Protein AF-A0A451B1Q3-F1 (afdb_monomer_lite)

Organism: NCBI:txid2126344

Foldseek 3Di:
DPQDPLNVQLVVLLVQLVVVQVVLCVLPVDGPVVLSVLSSVLSSQLVVLVVLQVCLVPPDCVPDDNCSSVVSPVSSVVSNVVSVVSNVVSVCVSVVVSVVVVVVVD

Secondary structure (DSSP, 8-state):
----HHHHHHHHHHHHHHHHHHHHHHHHSS--HHHHHHHHHHHHHHHHHHHHHHHHHHS-GGGS-TTHHHHHHHHHHHHHHHHHHHHHHHHHHHHHHHHHHHHTT-

Structure (mmCIF, N/CA/C/O backbone):
data_AF-A0A451B1Q3-F1
#
_entry.id   AF-A0A451B1Q3-F1
#
loop_
_atom_site.group_PDB
_atom_site.id
_atom_site.type_symbol
_atom_site.label_atom_id
_atom_site.label_alt_id
_atom_site.label_comp_id
_atom_site.label_asym_id
_atom_site.label_entity_id
_atom_site.label_seq_id
_atom_site.pdbx_PDB_ins_code
_atom_site.Cartn_x
_atom_site.Cartn_y
_atom_site.Cartn_z
_atom_site.occupancy
_atom_site.B_iso_or_equiv
_atom_site.auth_seq_id
_atom_site.auth_comp_id
_atom_site.auth_asym_id
_atom_site.auth_atom_id
_atom_site.pdbx_PDB_model_num
ATOM 1 N N . MET A 1 1 ? 10.537 -24.040 3.295 1.00 53.12 1 MET A N 1
ATOM 2 C CA . MET A 1 1 ? 9.515 -23.525 2.358 1.00 53.12 1 MET A CA 1
ATOM 3 C C . MET A 1 1 ? 10.104 -22.320 1.652 1.00 53.12 1 MET A C 1
ATOM 5 O O . MET A 1 1 ? 10.574 -21.424 2.339 1.00 53.12 1 MET A O 1
ATOM 9 N N . SER A 1 2 ? 10.147 -22.322 0.319 1.00 64.69 2 SER A N 1
ATOM 10 C CA . SER A 1 2 ? 10.399 -21.098 -0.449 1.00 64.69 2 SER A CA 1
ATOM 11 C C . SER A 1 2 ? 9.152 -20.231 -0.295 1.00 64.69 2 SER A C 1
ATOM 13 O O . SER A 1 2 ? 8.064 -20.663 -0.670 1.00 64.69 2 SER A O 1
ATOM 15 N N . PHE A 1 3 ? 9.274 -19.083 0.370 1.00 65.31 3 PHE A N 1
ATOM 16 C CA . PHE A 1 3 ? 8.173 -18.131 0.425 1.00 65.31 3 PHE A CA 1
ATOM 17 C C . PHE A 1 3 ? 8.111 -17.421 -0.923 1.00 65.31 3 PHE A C 1
ATOM 19 O O . PHE A 1 3 ? 8.996 -16.632 -1.250 1.00 65.31 3 PHE A O 1
ATOM 26 N N . ASP A 1 4 ? 7.079 -17.737 -1.702 1.00 85.88 4 ASP A N 1
ATOM 27 C CA . ASP A 1 4 ? 6.764 -17.008 -2.924 1.00 85.88 4 ASP A CA 1
ATOM 28 C C . ASP A 1 4 ? 6.566 -15.512 -2.588 1.00 85.88 4 ASP A C 1
ATOM 30 O O . ASP A 1 4 ? 5.877 -15.205 -1.605 1.00 85.88 4 ASP A O 1
ATOM 34 N N . PRO A 1 5 ? 7.151 -14.571 -3.353 1.00 82.50 5 PRO A N 1
ATOM 35 C CA . PRO A 1 5 ? 7.053 -13.137 -3.074 1.00 82.50 5 PRO A CA 1
ATOM 36 C C . PRO A 1 5 ? 5.612 -12.643 -2.902 1.00 82.50 5 PRO A C 1
ATOM 38 O O . PRO A 1 5 ? 5.347 -11.806 -2.039 1.00 82.50 5 PRO A O 1
ATOM 41 N N . THR A 1 6 ? 4.657 -13.216 -3.639 1.00 86.69 6 THR A N 1
ATOM 42 C CA . THR A 1 6 ? 3.231 -12.888 -3.499 1.00 86.69 6 THR A CA 1
ATOM 43 C C . THR A 1 6 ? 2.710 -13.285 -2.124 1.00 86.69 6 THR A C 1
ATOM 45 O O . THR A 1 6 ? 1.965 -12.533 -1.499 1.00 86.69 6 THR A O 1
ATOM 48 N N . THR A 1 7 ?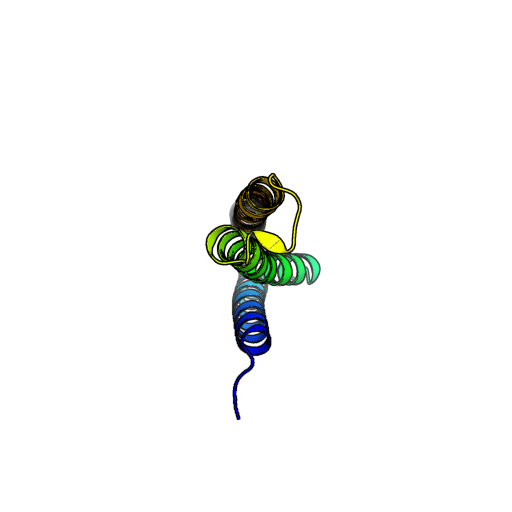 3.140 -14.440 -1.613 1.00 88.44 7 THR A N 1
ATOM 49 C CA . THR A 1 7 ? 2.766 -14.917 -0.275 1.00 88.44 7 THR A CA 1
ATOM 50 C C . THR A 1 7 ? 3.266 -13.962 0.806 1.00 88.44 7 THR A C 1
ATOM 52 O O . THR A 1 7 ? 2.510 -13.624 1.715 1.00 88.44 7 THR A O 1
ATOM 55 N N . ILE A 1 8 ? 4.503 -13.466 0.692 1.00 89.50 8 ILE A N 1
ATOM 56 C CA . ILE A 1 8 ? 5.070 -12.502 1.652 1.00 89.50 8 ILE A CA 1
ATOM 57 C C . ILE A 1 8 ? 4.237 -11.216 1.674 1.00 89.50 8 ILE A C 1
ATOM 59 O O . ILE A 1 8 ? 3.881 -10.723 2.744 1.00 89.50 8 ILE A O 1
ATOM 63 N N . VAL A 1 9 ? 3.883 -10.698 0.496 1.00 90.06 9 VAL A N 1
ATOM 64 C CA . VAL A 1 9 ? 3.088 -9.471 0.357 1.00 90.06 9 VAL A CA 1
ATOM 65 C C . VAL A 1 9 ? 1.686 -9.649 0.936 1.00 90.06 9 VAL A C 1
ATOM 67 O O . VAL A 1 9 ? 1.207 -8.773 1.654 1.00 90.06 9 VAL A O 1
ATOM 70 N N . ILE A 1 10 ? 1.033 -10.784 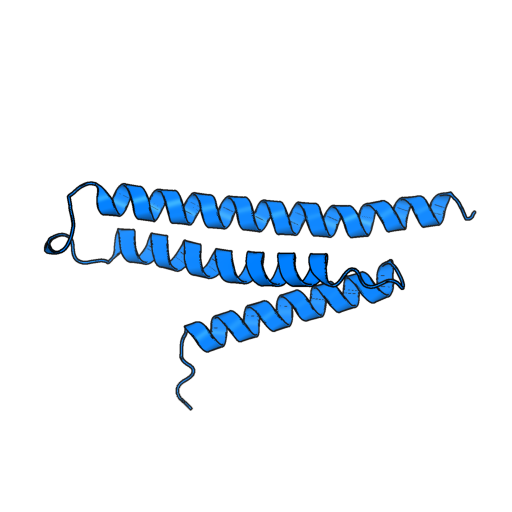0.669 1.00 90.62 10 ILE A N 1
ATOM 71 C CA . ILE A 1 10 ? -0.286 -11.096 1.234 1.00 90.62 10 ILE A CA 1
ATOM 72 C C . ILE A 1 10 ? -0.206 -11.149 2.760 1.00 90.62 10 ILE A C 1
ATOM 74 O O . ILE A 1 10 ? -1.030 -10.533 3.432 1.00 90.62 10 ILE A O 1
ATOM 78 N N . VAL A 1 11 ? 0.797 -11.832 3.319 1.00 91.88 11 VAL A N 1
ATOM 79 C CA . VAL A 1 11 ? 0.988 -11.911 4.774 1.00 91.88 11 VAL A CA 1
ATOM 80 C C . VAL A 1 11 ? 1.225 -10.523 5.372 1.00 91.88 11 VAL A C 1
ATOM 82 O O . VAL A 1 11 ? 0.592 -10.177 6.366 1.00 91.88 11 VAL A O 1
ATOM 85 N N . ALA A 1 12 ? 2.063 -9.691 4.751 1.00 90.25 12 ALA A N 1
ATOM 86 C CA . ALA A 1 12 ? 2.293 -8.319 5.201 1.00 90.25 12 ALA A CA 1
ATOM 87 C C . ALA A 1 12 ? 1.009 -7.468 5.159 1.00 90.25 12 ALA A C 1
ATOM 89 O O . ALA A 1 12 ? 0.718 -6.739 6.108 1.00 90.25 12 ALA A O 1
ATOM 90 N N . ALA A 1 13 ? 0.207 -7.599 4.098 1.00 90.38 13 ALA A N 1
ATOM 91 C CA . ALA A 1 13 ? -1.076 -6.913 3.974 1.00 90.38 13 ALA A CA 1
ATOM 92 C C . ALA A 1 13 ? -2.089 -7.384 5.030 1.00 90.38 13 ALA A C 1
ATOM 94 O O . ALA A 1 13 ? -2.785 -6.554 5.614 1.00 90.38 13 ALA A O 1
ATOM 95 N N . LEU A 1 14 ? -2.140 -8.688 5.327 1.00 92.81 14 LEU A N 1
ATOM 96 C CA . LEU A 1 14 ? -2.977 -9.247 6.393 1.00 92.81 14 LEU A CA 1
ATOM 97 C C . LEU A 1 14 ? -2.560 -8.732 7.772 1.00 92.81 14 LEU A C 1
ATOM 99 O O . LEU A 1 14 ? -3.424 -8.356 8.559 1.00 92.81 14 LEU A O 1
ATOM 103 N N . ILE A 1 15 ? -1.256 -8.663 8.057 1.00 92.38 15 ILE A N 1
ATOM 104 C CA . ILE A 1 15 ? -0.743 -8.091 9.310 1.00 92.38 15 ILE A CA 1
ATOM 105 C C . ILE A 1 15 ? -1.156 -6.620 9.422 1.00 92.38 15 ILE A C 1
ATOM 107 O O . ILE A 1 15 ? -1.697 -6.215 10.449 1.00 92.38 15 ILE A O 1
ATOM 111 N N . GLY A 1 16 ? -0.959 -5.824 8.367 1.00 88.50 16 GLY A N 1
ATOM 112 C CA . GLY A 1 16 ? -1.339 -4.411 8.366 1.00 88.50 16 GLY A CA 1
ATOM 113 C C . GLY A 1 16 ? -2.842 -4.194 8.562 1.00 88.50 16 GLY A C 1
ATOM 114 O O . GLY A 1 16 ? -3.246 -3.365 9.378 1.00 88.50 16 GLY A O 1
ATOM 115 N N . ALA A 1 17 ? -3.674 -4.980 7.879 1.00 90.00 17 ALA A N 1
ATOM 116 C CA . ALA A 1 17 ? -5.122 -4.950 8.056 1.00 90.00 17 ALA A CA 1
ATOM 117 C C . ALA A 1 17 ? -5.549 -5.412 9.456 1.00 90.00 17 ALA A C 1
ATOM 119 O O . ALA A 1 17 ? -6.447 -4.818 10.038 1.00 90.00 17 ALA A O 1
ATOM 120 N N . GLY A 1 18 ? -4.883 -6.419 10.025 1.00 89.12 18 GLY A N 1
ATOM 121 C CA . GLY A 1 18 ? -5.134 -6.892 11.386 1.00 89.12 18 GLY A CA 1
ATOM 122 C C . GLY A 1 18 ? -4.785 -5.852 12.453 1.00 89.12 18 GLY A C 1
ATOM 123 O O . GLY A 1 18 ? -5.567 -5.638 13.377 1.00 89.12 18 GLY A O 1
ATOM 124 N N . ILE A 1 19 ? -3.657 -5.149 12.303 1.00 89.62 19 ILE A N 1
ATOM 125 C CA . ILE A 1 19 ? -3.297 -4.020 13.177 1.00 89.62 19 ILE A CA 1
ATOM 126 C C . ILE A 1 19 ? -4.370 -2.935 13.085 1.00 89.62 19 ILE A C 1
ATOM 128 O O . ILE A 1 19 ? -4.843 -2.443 14.107 1.00 89.62 19 ILE A O 1
ATOM 132 N N . PHE A 1 20 ? -4.779 -2.583 11.866 1.00 87.81 20 PHE A N 1
ATOM 133 C CA . PHE A 1 20 ? -5.808 -1.575 11.651 1.00 87.81 20 PHE A CA 1
ATOM 134 C C . PHE A 1 20 ? -7.152 -1.980 12.262 1.00 87.81 20 PHE A C 1
ATOM 136 O O . PHE A 1 20 ? -7.760 -1.182 12.965 1.00 87.81 20 PHE A O 1
ATOM 143 N N . PHE A 1 21 ? -7.573 -3.226 12.060 1.00 88.25 21 PHE A N 1
ATOM 144 C CA . PHE A 1 21 ? -8.778 -3.796 12.653 1.00 88.25 21 PHE A CA 1
ATOM 145 C C . PHE A 1 21 ? -8.750 -3.705 14.180 1.00 88.25 21 PHE A C 1
ATOM 147 O O . PHE A 1 21 ? -9.730 -3.312 14.805 1.00 88.25 21 PHE A O 1
ATOM 154 N N . PHE A 1 22 ? -7.612 -4.032 14.796 1.00 86.50 22 PHE A N 1
ATOM 155 C CA . PHE A 1 22 ? -7.447 -3.948 16.244 1.00 86.50 22 PHE A CA 1
ATOM 156 C C . PHE A 1 22 ? -7.533 -2.501 16.749 1.00 86.50 22 PHE A C 1
ATOM 158 O O . PHE A 1 22 ? -8.194 -2.231 17.751 1.00 86.50 22 PHE A O 1
ATOM 165 N N . VAL A 1 23 ? -6.919 -1.557 16.031 1.00 86.31 23 VAL A N 1
ATOM 166 C CA . VAL A 1 23 ? -7.024 -0.121 16.328 1.00 86.31 23 VAL A CA 1
ATOM 167 C C . VAL A 1 23 ? -8.465 0.370 16.170 1.00 86.31 23 VAL A C 1
ATOM 169 O O . VAL A 1 23 ? -8.961 1.085 17.038 1.00 86.31 23 VAL A O 1
ATOM 172 N N . GLU A 1 24 ? -9.152 -0.033 15.102 1.00 83.94 24 GLU A N 1
ATOM 173 C CA . GLU A 1 24 ? -10.558 0.292 14.853 1.00 83.94 24 GLU A CA 1
ATOM 174 C C . GLU A 1 24 ? -11.450 -0.232 15.981 1.00 83.94 24 GLU A C 1
ATOM 176 O O . GLU A 1 24 ? -12.239 0.530 16.537 1.00 83.94 24 GLU A O 1
ATOM 181 N N . PHE A 1 25 ? -11.252 -1.485 16.395 1.00 84.62 25 PHE A N 1
ATOM 182 C CA . PHE A 1 25 ? -11.983 -2.102 17.496 1.00 84.62 25 PHE A CA 1
ATOM 183 C C . PHE A 1 25 ? -11.767 -1.376 18.829 1.00 84.62 25 PHE A C 1
ATOM 185 O O . PHE A 1 25 ? -12.733 -1.101 19.539 1.00 84.62 25 PHE A O 1
ATOM 192 N N . ILE A 1 26 ? -10.522 -1.025 19.168 1.00 85.19 26 ILE A N 1
ATOM 193 C CA . ILE A 1 26 ? -10.221 -0.305 20.415 1.00 85.19 26 ILE A CA 1
ATOM 194 C C . ILE A 1 26 ? -10.839 1.093 20.410 1.00 85.19 26 ILE A C 1
ATOM 196 O O . ILE A 1 26 ? -11.402 1.513 21.421 1.00 85.19 26 ILE A O 1
ATOM 200 N N . LEU A 1 27 ? -10.716 1.823 19.298 1.00 82.06 27 LEU A N 1
ATOM 201 C CA . LEU A 1 27 ? -11.166 3.210 19.228 1.00 82.06 27 LEU A CA 1
ATOM 202 C C . LEU A 1 27 ? -12.686 3.313 19.118 1.00 82.06 27 LEU A C 1
ATOM 204 O O . LEU A 1 27 ? -13.283 4.125 19.808 1.00 82.06 27 LEU A O 1
ATOM 208 N N . ARG A 1 28 ? -13.331 2.505 18.276 1.00 76.25 28 ARG A N 1
ATOM 209 C CA . ARG A 1 28 ? -14.769 2.643 18.005 1.00 76.25 28 ARG A CA 1
ATOM 210 C C . ARG A 1 28 ? -15.653 1.715 18.822 1.00 76.25 28 ARG A C 1
ATOM 212 O O . ARG A 1 28 ? -16.852 1.950 18.880 1.00 76.25 28 ARG A O 1
ATOM 219 N N . LYS A 1 29 ? -15.101 0.641 19.404 1.00 75.38 29 LYS A N 1
ATOM 220 C CA . LYS A 1 29 ? -15.876 -0.484 19.969 1.00 75.38 29 LYS A CA 1
ATOM 221 C C . LYS A 1 29 ? -16.900 -1.084 18.986 1.00 75.38 29 LYS A C 1
ATOM 223 O O . LYS A 1 29 ? -17.769 -1.847 19.396 1.00 75.38 29 LYS A O 1
ATOM 228 N N . ASP A 1 30 ? -16.764 -0.762 17.702 1.00 72.81 30 ASP A N 1
ATOM 229 C CA . ASP A 1 30 ? -17.572 -1.218 16.578 1.00 72.81 30 ASP A CA 1
ATOM 230 C C . ASP A 1 30 ? -16.634 -1.491 15.398 1.00 72.81 30 ASP A C 1
ATOM 232 O O . ASP A 1 30 ? -15.588 -0.851 15.252 1.00 72.81 30 ASP A O 1
ATOM 236 N N . ILE A 1 31 ? -16.989 -2.480 14.585 1.00 73.38 31 ILE A N 1
ATOM 237 C CA . ILE A 1 31 ? -16.116 -3.058 13.569 1.00 73.38 31 ILE A CA 1
ATOM 238 C C . ILE A 1 31 ? -16.751 -2.865 12.197 1.00 73.38 31 ILE A C 1
ATOM 240 O O . ILE A 1 31 ? -17.610 -3.635 11.764 1.00 73.38 31 ILE A O 1
ATOM 244 N N . GLU A 1 32 ? -16.257 -1.880 11.449 1.00 82.31 32 GLU A N 1
ATOM 245 C CA . GLU A 1 32 ? -16.578 -1.744 10.032 1.00 82.31 32 GLU A CA 1
ATOM 246 C C . GLU A 1 32 ? -15.592 -2.595 9.211 1.00 82.31 32 GLU A C 1
ATOM 248 O O . GLU A 1 32 ? -14.579 -2.107 8.713 1.00 82.31 32 GLU A O 1
ATOM 253 N N . VAL A 1 33 ? -15.907 -3.883 9.017 1.00 83.88 33 VAL A N 1
ATOM 254 C CA . VAL A 1 33 ? -15.070 -4.850 8.262 1.00 83.88 33 VAL A CA 1
ATOM 255 C C . VAL A 1 33 ? -14.625 -4.311 6.892 1.00 83.88 33 VAL A C 1
ATOM 257 O O . VAL A 1 33 ? -13.520 -4.597 6.432 1.00 83.88 33 VAL A O 1
ATOM 260 N N . ILE A 1 34 ? -15.457 -3.478 6.257 1.00 87.38 34 ILE A N 1
ATOM 261 C CA . ILE A 1 34 ? -15.153 -2.809 4.985 1.00 87.38 34 ILE A CA 1
ATOM 262 C C . ILE A 1 34 ? -13.900 -1.924 5.089 1.00 87.38 34 ILE A C 1
ATOM 264 O O . ILE A 1 34 ? -13.082 -1.947 4.173 1.00 87.38 34 ILE A O 1
ATOM 268 N N . ASN A 1 35 ? -13.701 -1.180 6.181 1.00 86.75 35 ASN A N 1
ATOM 269 C CA . ASN A 1 35 ? -12.527 -0.316 6.344 1.00 86.75 35 ASN A CA 1
ATOM 270 C C . ASN A 1 35 ? -11.249 -1.154 6.431 1.00 86.7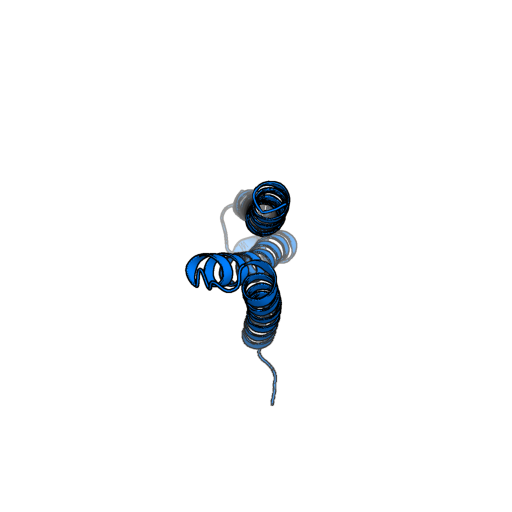5 35 ASN A C 1
ATOM 272 O O . ASN A 1 35 ? -10.271 -0.874 5.741 1.00 86.75 35 ASN A O 1
ATOM 276 N N . SER A 1 36 ? -11.291 -2.237 7.205 1.00 86.69 36 SER A N 1
ATOM 277 C CA . SER A 1 36 ? -10.185 -3.189 7.316 1.00 86.69 36 SER A CA 1
ATOM 278 C C . SER A 1 36 ? -9.868 -3.877 5.976 1.00 86.69 36 SER A C 1
ATOM 280 O O . SER A 1 36 ? -8.700 -4.004 5.606 1.00 86.69 36 SER A O 1
ATOM 282 N N . ALA A 1 37 ? -10.890 -4.238 5.190 1.00 89.31 37 ALA A N 1
ATOM 283 C CA . ALA A 1 37 ? -10.714 -4.774 3.838 1.00 89.31 37 ALA A CA 1
ATOM 284 C C . ALA A 1 37 ? -10.116 -3.741 2.865 1.00 89.31 37 ALA A C 1
ATOM 286 O O . ALA A 1 37 ? -9.245 -4.077 2.063 1.00 89.31 37 ALA A O 1
ATOM 287 N N . ILE A 1 38 ? -10.529 -2.472 2.950 1.00 91.06 38 ILE A N 1
ATOM 288 C CA . ILE A 1 38 ? -9.955 -1.380 2.150 1.00 91.06 38 ILE A CA 1
ATOM 289 C C . ILE A 1 38 ? -8.473 -1.191 2.486 1.00 91.06 38 ILE A C 1
ATOM 291 O O . ILE A 1 38 ? -7.665 -1.025 1.574 1.00 91.06 38 ILE A O 1
ATOM 295 N N . ILE A 1 39 ? -8.096 -1.251 3.766 1.00 92.19 39 ILE A N 1
ATOM 296 C CA . ILE A 1 39 ? -6.694 -1.153 4.189 1.00 92.19 39 ILE A CA 1
ATOM 297 C C . ILE A 1 39 ? -5.876 -2.335 3.673 1.00 92.19 39 ILE A C 1
ATOM 299 O O . ILE A 1 39 ? -4.800 -2.119 3.116 1.00 92.19 39 ILE A O 1
ATOM 303 N N . PHE A 1 40 ? -6.397 -3.560 3.784 1.00 93.12 40 PHE A N 1
ATOM 304 C CA . PHE A 1 40 ? -5.770 -4.744 3.195 1.00 93.12 40 PHE A CA 1
ATOM 305 C C . PHE A 1 40 ? -5.488 -4.541 1.699 1.00 93.12 40 PHE A C 1
ATOM 307 O O . PHE A 1 40 ? -4.347 -4.673 1.251 1.00 93.12 40 PHE A O 1
ATOM 314 N N . LEU A 1 41 ? -6.521 -4.168 0.936 1.00 94.06 41 LEU A N 1
ATOM 315 C CA . LEU A 1 41 ? -6.418 -3.959 -0.507 1.00 94.06 41 LEU A CA 1
ATOM 316 C C . LEU A 1 41 ? -5.448 -2.830 -0.852 1.00 94.06 41 LEU A C 1
ATOM 318 O O . LEU A 1 41 ? -4.682 -2.964 -1.801 1.00 94.06 41 LEU A O 1
ATOM 322 N N . ALA A 1 42 ? -5.443 -1.742 -0.082 1.00 94.44 42 ALA A N 1
ATOM 323 C CA . ALA A 1 42 ? -4.536 -0.625 -0.303 1.00 94.44 42 ALA A CA 1
ATOM 324 C C . ALA A 1 42 ? -3.070 -1.019 -0.061 1.00 94.44 42 ALA A C 1
ATOM 326 O O . ALA A 1 42 ? -2.208 -0.684 -0.869 1.00 94.44 42 ALA A O 1
ATOM 327 N N . ILE A 1 43 ? -2.770 -1.770 1.004 1.00 93.69 43 ILE A N 1
ATOM 328 C CA . ILE A 1 43 ? -1.405 -2.252 1.269 1.00 93.69 43 ILE A CA 1
ATOM 329 C C . ILE A 1 43 ? -0.952 -3.212 0.164 1.00 93.69 43 ILE A C 1
ATOM 331 O O . ILE A 1 43 ? 0.157 -3.082 -0.356 1.00 93.69 43 ILE A O 1
ATOM 335 N N . TYR A 1 44 ? -1.821 -4.136 -0.247 1.00 93.62 44 TYR A N 1
ATOM 336 C CA . TYR A 1 44 ? -1.534 -5.049 -1.352 1.00 93.62 44 TYR A CA 1
ATOM 337 C C . TYR A 1 44 ? -1.290 -4.297 -2.672 1.00 93.62 44 TYR A C 1
ATOM 339 O O . TYR A 1 44 ? -0.319 -4.568 -3.382 1.00 93.62 44 TYR A O 1
ATOM 347 N N . ALA A 1 45 ? -2.123 -3.299 -2.975 1.00 94.94 45 ALA A N 1
ATOM 348 C CA . ALA A 1 45 ? -2.013 -2.484 -4.179 1.00 94.94 45 ALA A CA 1
ATOM 349 C C . ALA A 1 45 ? -0.703 -1.682 -4.242 1.00 94.94 45 ALA A C 1
ATOM 351 O O . ALA A 1 45 ? -0.159 -1.523 -5.332 1.00 94.94 45 ALA A O 1
ATOM 352 N N . ILE A 1 46 ? -0.139 -1.242 -3.109 1.00 95.69 46 ILE A N 1
ATOM 353 C CA . ILE A 1 46 ? 1.190 -0.598 -3.081 1.00 95.69 46 ILE A CA 1
ATOM 354 C C . ILE A 1 46 ? 2.261 -1.538 -3.642 1.00 95.69 46 ILE A C 1
ATOM 356 O O . ILE A 1 46 ? 3.067 -1.126 -4.476 1.00 95.69 46 ILE A O 1
ATOM 360 N N . SER A 1 47 ? 2.253 -2.808 -3.232 1.00 93.56 47 SER A N 1
ATOM 361 C CA . SER A 1 47 ? 3.209 -3.794 -3.743 1.00 93.56 47 SER A CA 1
ATOM 362 C C . SER A 1 47 ? 3.007 -4.077 -5.233 1.00 93.56 47 SER A C 1
ATOM 364 O O . SER A 1 47 ? 3.985 -4.148 -5.974 1.00 93.56 47 SER A O 1
ATOM 366 N N . GLN A 1 48 ? 1.759 -4.161 -5.699 1.00 93.38 48 GLN A N 1
ATOM 367 C CA . GLN A 1 48 ? 1.474 -4.309 -7.130 1.00 93.38 48 GLN A CA 1
ATOM 368 C C . GLN A 1 48 ? 1.929 -3.085 -7.933 1.00 93.38 48 GLN A C 1
ATOM 370 O O . GLN A 1 48 ? 2.500 -3.223 -9.011 1.00 93.38 48 GLN A O 1
ATOM 375 N N . GLY A 1 49 ? 1.754 -1.880 -7.389 1.00 94.31 49 GLY A N 1
ATOM 376 C CA . GLY A 1 49 ? 2.280 -0.658 -7.988 1.00 94.31 49 GLY A CA 1
ATOM 377 C C . GLY A 1 49 ? 3.806 -0.661 -8.093 1.00 94.31 49 GLY A C 1
ATOM 378 O O . GLY A 1 49 ? 4.344 -0.252 -9.120 1.00 94.31 49 GLY A O 1
ATOM 379 N N . TYR A 1 50 ? 4.504 -1.184 -7.081 1.00 93.81 50 TYR A N 1
ATOM 380 C CA . TYR A 1 50 ? 5.956 -1.369 -7.131 1.00 93.81 50 TYR A CA 1
ATOM 381 C C . TYR A 1 50 ? 6.366 -2.349 -8.239 1.00 93.81 50 TYR A C 1
ATOM 383 O O . TYR A 1 50 ? 7.246 -2.023 -9.031 1.00 93.81 50 TYR A O 1
ATOM 391 N N . LEU A 1 51 ? 5.682 -3.492 -8.365 1.00 93.00 51 LEU A N 1
ATOM 392 C CA . LEU A 1 51 ? 5.947 -4.465 -9.433 1.00 93.00 51 LEU A CA 1
ATOM 393 C C . LEU A 1 51 ? 5.743 -3.869 -10.831 1.00 93.00 51 LEU A C 1
ATOM 395 O O . LEU A 1 51 ? 6.518 -4.160 -11.740 1.00 93.00 51 LEU A O 1
ATOM 399 N N . LEU A 1 52 ? 4.739 -3.004 -11.014 1.00 93.25 52 LEU A N 1
ATOM 400 C CA . LEU A 1 52 ? 4.528 -2.295 -12.281 1.00 93.25 52 LEU A CA 1
ATOM 401 C C . LEU A 1 52 ? 5.703 -1.362 -12.613 1.00 93.25 52 LEU A C 1
ATOM 403 O O . LEU A 1 52 ? 6.145 -1.319 -13.762 1.00 93.25 52 LEU A O 1
ATOM 407 N N . ILE A 1 53 ? 6.231 -0.647 -11.614 1.00 93.44 53 ILE A N 1
ATOM 408 C CA . ILE A 1 53 ? 7.406 0.221 -11.775 1.00 93.44 53 ILE A CA 1
ATOM 409 C C . ILE A 1 53 ? 8.647 -0.615 -12.088 1.00 93.44 53 ILE A C 1
ATOM 411 O O . ILE A 1 53 ? 9.373 -0.298 -13.025 1.00 93.44 53 ILE A O 1
ATOM 415 N N . GLU A 1 54 ? 8.882 -1.693 -11.344 1.00 91.69 54 GLU A N 1
ATOM 416 C CA . GLU A 1 54 ? 10.011 -2.591 -11.576 1.00 91.69 54 GLU A CA 1
ATOM 417 C C . GLU A 1 54 ? 9.959 -3.173 -12.990 1.00 91.69 54 GLU A C 1
ATOM 419 O O . GLU A 1 54 ? 10.923 -3.047 -13.740 1.00 91.69 54 GLU A O 1
ATOM 424 N N . THR A 1 55 ? 8.800 -3.687 -13.405 1.00 90.06 55 THR A N 1
ATOM 425 C CA . THR A 1 55 ? 8.584 -4.225 -14.755 1.00 90.06 55 THR A CA 1
ATOM 426 C C . THR A 1 55 ? 8.841 -3.168 -15.832 1.00 90.06 55 THR A C 1
ATOM 428 O O . THR A 1 55 ? 9.416 -3.475 -16.876 1.00 90.06 55 THR A O 1
ATOM 431 N N . ALA A 1 56 ? 8.469 -1.908 -15.589 1.00 90.25 56 ALA A N 1
ATOM 432 C CA . ALA A 1 56 ? 8.762 -0.808 -16.503 1.00 90.25 56 ALA A CA 1
ATOM 433 C C . ALA A 1 56 ? 10.265 -0.495 -16.624 1.00 90.25 56 ALA A C 1
ATOM 435 O O . ALA A 1 56 ? 10.707 -0.051 -17.685 1.00 90.25 56 ALA A O 1
ATOM 436 N N . LEU A 1 57 ? 11.043 -0.703 -15.557 1.00 88.56 57 LEU A N 1
ATOM 437 C CA . LEU A 1 57 ? 12.476 -0.399 -15.500 1.00 88.56 57 LEU A CA 1
ATOM 438 C C . LEU A 1 57 ? 13.351 -1.551 -16.011 1.00 88.56 57 LEU A C 1
ATOM 440 O O . LEU A 1 57 ? 14.333 -1.299 -16.708 1.00 88.56 57 LEU A O 1
ATOM 444 N N . SER A 1 58 ? 13.013 -2.794 -15.666 1.00 88.12 58 SER A N 1
ATOM 445 C CA . SER A 1 58 ? 13.848 -3.978 -15.909 1.00 88.12 58 SER A CA 1
ATOM 446 C C . SER A 1 58 ? 13.300 -4.932 -16.973 1.00 88.12 58 SER A C 1
ATOM 448 O O . SER A 1 58 ? 14.022 -5.828 -17.406 1.00 88.12 58 SER A O 1
ATOM 450 N N . GLY A 1 59 ? 12.052 -4.759 -17.419 1.00 80.56 59 GLY A N 1
ATOM 451 C CA . GLY A 1 59 ? 11.436 -5.667 -18.383 1.00 80.56 59 GLY A CA 1
ATOM 452 C C . GLY A 1 59 ? 12.005 -5.524 -19.797 1.00 80.56 59 GLY A C 1
ATOM 453 O O . GLY A 1 59 ? 12.373 -4.430 -20.235 1.00 80.56 59 GLY A O 1
ATOM 454 N N . ASP A 1 60 ? 12.054 -6.6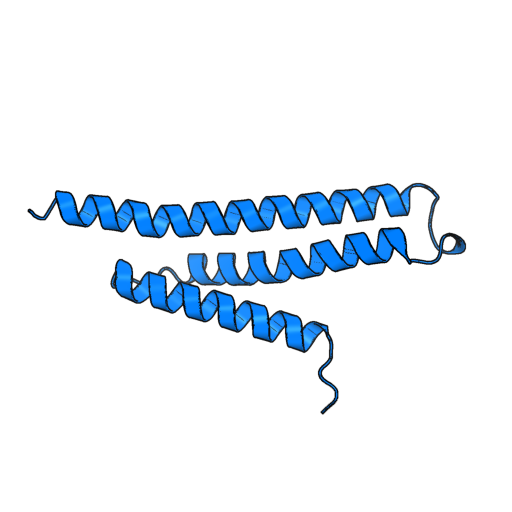39 -20.521 1.00 81.88 60 ASP A N 1
ATOM 455 C CA . ASP A 1 60 ? 12.623 -6.752 -21.867 1.00 81.88 60 ASP A CA 1
ATOM 456 C C . ASP A 1 60 ? 11.931 -5.795 -22.870 1.00 81.88 60 ASP A C 1
ATOM 458 O O . ASP A 1 60 ? 10.711 -5.884 -23.059 1.00 81.88 60 ASP A O 1
ATOM 462 N N . PRO A 1 61 ? 12.666 -4.849 -23.493 1.00 73.81 61 PRO A N 1
ATOM 463 C CA . PRO A 1 61 ? 12.085 -3.883 -24.423 1.00 73.81 61 PRO A CA 1
ATOM 464 C C . PRO A 1 61 ? 11.543 -4.518 -25.706 1.00 73.81 61 PRO A C 1
ATOM 466 O O . PRO A 1 61 ? 10.678 -3.904 -26.333 1.00 73.81 61 PRO A O 1
ATOM 469 N N . ASP A 1 62 ? 12.015 -5.708 -26.081 1.00 78.50 62 ASP A N 1
ATOM 470 C CA . ASP A 1 62 ? 11.743 -6.304 -27.392 1.00 78.50 62 ASP A CA 1
ATOM 471 C C . ASP A 1 62 ? 10.395 -7.042 -27.448 1.00 78.50 62 ASP A C 1
ATOM 473 O O . ASP A 1 62 ? 9.878 -7.322 -28.529 1.00 78.50 62 ASP A O 1
ATOM 477 N N . ASN A 1 63 ? 9.767 -7.284 -26.293 1.00 77.38 63 ASN A N 1
ATOM 478 C CA . ASN A 1 63 ? 8.511 -8.032 -26.199 1.00 77.38 63 ASN A CA 1
ATOM 479 C C . ASN A 1 63 ? 7.241 -7.160 -26.237 1.00 77.38 63 ASN A C 1
ATOM 481 O O . ASN A 1 63 ? 6.136 -7.705 -26.248 1.00 77.38 63 ASN A O 1
ATOM 485 N N . LEU A 1 64 ? 7.351 -5.821 -26.241 1.00 78.06 64 LEU A N 1
ATOM 486 C CA . LEU A 1 64 ? 6.194 -4.920 -26.110 1.00 78.06 64 LEU A CA 1
ATOM 487 C C . LEU A 1 64 ? 6.357 -3.568 -26.859 1.00 78.06 64 LEU A C 1
ATOM 489 O O . LEU A 1 64 ? 7.473 -3.114 -27.110 1.00 78.06 64 LEU A O 1
ATOM 493 N N . PRO A 1 65 ? 5.256 -2.853 -27.193 1.00 80.88 65 PRO A N 1
ATOM 494 C CA . PRO A 1 65 ? 5.296 -1.603 -27.972 1.00 80.88 65 PRO A CA 1
ATOM 495 C C . PRO A 1 65 ? 5.971 -0.445 -27.232 1.00 80.88 65 PRO A C 1
ATOM 497 O O . PRO A 1 65 ? 5.562 -0.148 -26.120 1.00 80.88 65 PRO A O 1
ATOM 500 N N . LYS A 1 66 ? 6.905 0.284 -27.858 1.00 78.62 66 LYS A N 1
ATOM 501 C CA . LYS A 1 66 ? 7.820 1.301 -27.263 1.00 78.62 66 LYS A CA 1
ATOM 502 C C . LYS A 1 66 ? 7.317 2.161 -26.078 1.00 78.62 66 LYS A C 1
ATOM 504 O O . LYS A 1 66 ? 8.124 2.540 -25.236 1.00 78.62 66 LYS A O 1
ATOM 509 N N . ALA A 1 67 ? 6.028 2.492 -25.997 1.00 86.56 67 ALA A N 1
ATOM 510 C CA . ALA A 1 67 ? 5.433 3.284 -24.914 1.00 86.56 67 ALA A CA 1
ATOM 511 C C . ALA A 1 67 ? 5.015 2.478 -23.659 1.00 86.56 67 ALA A C 1
ATOM 513 O O . ALA A 1 67 ? 4.676 3.078 -22.638 1.00 86.56 67 ALA A O 1
ATOM 514 N N . TRP A 1 68 ? 5.042 1.142 -23.698 1.00 87.75 68 TRP A N 1
ATOM 515 C CA . TRP A 1 68 ? 4.545 0.252 -22.639 1.00 87.75 68 TRP A CA 1
ATOM 516 C C . TRP A 1 68 ? 5.171 0.540 -21.267 1.00 87.75 68 TRP A C 1
ATOM 518 O O . TRP A 1 68 ? 4.460 0.594 -20.265 1.00 87.75 68 TRP A O 1
ATOM 528 N N . ARG A 1 69 ? 6.481 0.822 -21.230 1.00 88.94 69 ARG A N 1
ATOM 529 C CA . ARG A 1 69 ? 7.213 1.174 -20.001 1.00 88.94 69 ARG A CA 1
ATOM 530 C C . ARG A 1 69 ? 6.680 2.450 -19.363 1.00 88.94 69 ARG A C 1
ATOM 532 O O . ARG A 1 69 ? 6.491 2.502 -18.153 1.00 88.94 69 ARG A O 1
ATOM 539 N N . GLY A 1 70 ? 6.399 3.464 -20.181 1.00 89.31 70 GLY A N 1
ATOM 540 C CA . GLY A 1 70 ? 5.833 4.726 -19.710 1.00 89.31 70 GLY A CA 1
ATOM 541 C C . GLY A 1 70 ? 4.464 4.522 -19.063 1.00 89.31 70 GLY A C 1
ATOM 542 O O . GLY A 1 70 ? 4.217 5.041 -17.976 1.00 89.31 70 GLY A O 1
ATOM 543 N N . TYR A 1 71 ? 3.604 3.709 -19.684 1.00 91.31 71 TYR A N 1
ATOM 544 C CA . TYR A 1 71 ? 2.288 3.387 -19.130 1.00 91.31 71 TYR A CA 1
ATOM 545 C C . TYR A 1 71 ? 2.374 2.593 -17.825 1.00 91.31 71 TYR A C 1
ATOM 547 O O . TYR A 1 71 ? 1.702 2.959 -16.864 1.00 91.31 71 TYR A O 1
ATOM 555 N N . LEU A 1 72 ? 3.205 1.548 -17.762 1.00 92.44 72 LEU A N 1
ATOM 556 C CA . LEU A 1 72 ? 3.356 0.737 -16.548 1.00 92.44 72 LEU A CA 1
ATOM 557 C C . LEU A 1 72 ? 3.975 1.532 -15.396 1.00 92.44 72 LEU A C 1
ATOM 559 O O . LEU A 1 72 ? 3.459 1.485 -14.282 1.00 92.44 72 LEU A O 1
ATOM 563 N N . GLY A 1 73 ? 5.024 2.312 -15.667 1.00 92.56 73 GLY A N 1
ATOM 564 C CA . GLY A 1 73 ? 5.657 3.159 -14.659 1.00 92.56 73 GLY A CA 1
ATOM 565 C C . GLY A 1 73 ? 4.683 4.192 -14.093 1.00 92.56 73 GLY A C 1
ATOM 566 O O . GLY A 1 73 ? 4.546 4.315 -12.876 1.00 92.56 73 GLY A O 1
ATOM 567 N N . LEU A 1 74 ? 3.938 4.886 -14.963 1.00 95.19 74 LEU A N 1
ATOM 568 C CA . LEU A 1 74 ? 2.924 5.852 -14.538 1.00 95.19 74 LEU A CA 1
ATOM 569 C C . LEU A 1 74 ? 1.787 5.180 -13.755 1.00 95.19 74 LEU A C 1
ATOM 571 O O . LEU A 1 74 ? 1.388 5.684 -12.705 1.00 95.19 74 LEU A O 1
ATOM 575 N N . ALA A 1 75 ? 1.284 4.040 -14.234 1.00 95.38 75 ALA A N 1
ATOM 576 C CA . ALA A 1 75 ? 0.241 3.282 -13.551 1.00 95.38 75 ALA A CA 1
ATOM 577 C C . ALA A 1 75 ? 0.692 2.855 -12.149 1.00 95.38 75 ALA A C 1
ATOM 579 O O . ALA A 1 75 ? -0.050 3.051 -11.189 1.00 95.38 75 ALA A O 1
ATOM 580 N N . GLY A 1 76 ? 1.921 2.352 -12.009 1.00 95.56 76 GLY A N 1
ATOM 581 C CA . GLY A 1 76 ? 2.473 1.959 -10.717 1.00 95.56 76 GLY A CA 1
ATOM 582 C C . GLY A 1 76 ? 2.552 3.121 -9.724 1.00 95.56 76 GLY A C 1
ATOM 583 O O . GLY A 1 76 ? 2.085 2.995 -8.591 1.00 95.56 76 GLY A O 1
ATOM 584 N N . VAL A 1 77 ? 3.036 4.290 -10.163 1.00 96.75 77 VAL A N 1
ATOM 585 C CA . VAL A 1 77 ? 3.082 5.506 -9.329 1.00 96.75 77 VAL A CA 1
ATOM 586 C C . VAL A 1 77 ? 1.680 5.947 -8.898 1.00 96.75 77 VAL A C 1
ATOM 588 O O . VAL A 1 77 ? 1.461 6.243 -7.720 1.00 96.75 77 VAL A O 1
ATOM 591 N N . ILE A 1 78 ? 0.713 5.963 -9.821 1.00 97.31 78 ILE A N 1
ATOM 592 C CA . ILE A 1 78 ? -0.676 6.345 -9.523 1.00 97.31 78 ILE A CA 1
ATOM 593 C C . ILE A 1 78 ? -1.301 5.378 -8.513 1.00 97.31 78 ILE A C 1
ATOM 595 O O . ILE A 1 78 ? -1.920 5.823 -7.546 1.00 97.31 78 ILE A O 1
ATOM 599 N N . VAL A 1 79 ? -1.125 4.068 -8.705 1.00 96.69 79 VAL A N 1
ATOM 600 C CA . VAL A 1 79 ? -1.663 3.035 -7.809 1.00 96.69 79 VAL A CA 1
ATOM 601 C C . VAL A 1 79 ? -1.111 3.200 -6.394 1.00 96.69 79 VAL A C 1
ATOM 603 O O . VAL A 1 79 ? -1.892 3.203 -5.440 1.00 96.69 79 VAL A O 1
ATOM 606 N N . ILE A 1 80 ? 0.201 3.410 -6.238 1.00 97.00 80 ILE A N 1
ATOM 607 C CA . ILE A 1 80 ? 0.817 3.656 -4.924 1.00 97.00 80 ILE A CA 1
ATOM 608 C C . ILE A 1 80 ? 0.240 4.929 -4.295 1.00 97.00 80 ILE A C 1
ATOM 610 O O . ILE A 1 80 ? -0.203 4.905 -3.145 1.00 97.00 80 ILE A O 1
ATOM 614 N N . GLY A 1 81 ? 0.193 6.031 -5.049 1.00 96.31 81 GLY A N 1
ATOM 615 C CA . GLY A 1 81 ? -0.295 7.317 -4.550 1.00 96.31 81 GLY A CA 1
ATOM 616 C C . GLY A 1 81 ? -1.753 7.266 -4.085 1.00 96.31 81 GLY A C 1
ATOM 617 O O . GLY A 1 81 ? -2.083 7.753 -3.001 1.00 96.31 81 GLY A O 1
ATOM 618 N N . LEU A 1 82 ? -2.630 6.630 -4.867 1.00 96.06 82 LEU A N 1
ATOM 619 C CA . LEU A 1 82 ? -4.031 6.438 -4.493 1.00 96.06 82 LEU A CA 1
ATOM 620 C C . LEU A 1 82 ? -4.163 5.545 -3.258 1.00 96.06 82 LEU A C 1
ATOM 622 O O . LEU A 1 82 ? -4.921 5.882 -2.351 1.00 96.06 82 LEU A O 1
ATOM 626 N N . SER A 1 83 ? -3.398 4.458 -3.186 1.00 95.56 83 SER A N 1
ATOM 627 C CA . SER A 1 83 ? -3.431 3.527 -2.054 1.00 95.56 83 SER A CA 1
ATOM 628 C C . SER A 1 83 ? -3.022 4.202 -0.744 1.00 95.56 83 SER A C 1
ATOM 630 O O . SER A 1 83 ? -3.737 4.103 0.253 1.00 95.56 83 SER A O 1
ATOM 632 N N . LEU A 1 84 ? -1.936 4.982 -0.758 1.00 94.69 84 LEU A N 1
ATOM 633 C CA . LEU A 1 84 ? -1.507 5.780 0.395 1.00 94.69 84 LEU A CA 1
ATOM 634 C C . LEU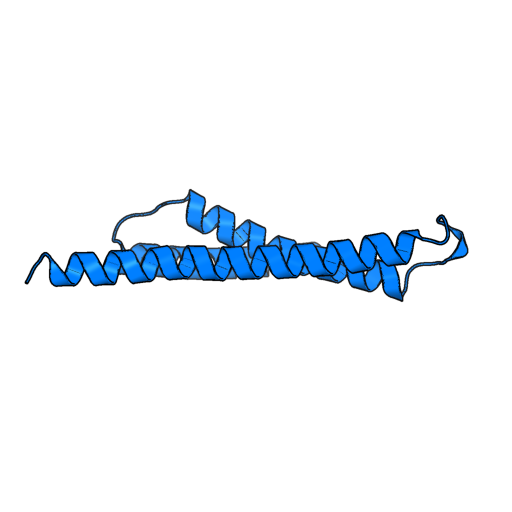 A 1 84 ? -2.582 6.786 0.816 1.00 94.69 84 LEU A C 1
ATOM 636 O O . LEU A 1 84 ? -2.893 6.911 2.002 1.00 94.69 84 LEU A O 1
ATOM 640 N N . ARG A 1 85 ? -3.206 7.467 -0.152 1.00 94.50 85 ARG A N 1
ATOM 641 C CA . ARG A 1 85 ? -4.307 8.399 0.119 1.00 94.50 85 ARG A CA 1
ATOM 642 C C . ARG A 1 85 ? -5.497 7.699 0.778 1.00 94.50 85 ARG A C 1
ATOM 644 O O . ARG A 1 85 ? -6.082 8.262 1.703 1.00 94.50 85 ARG A O 1
ATOM 651 N N . TYR A 1 86 ? -5.858 6.496 0.330 1.00 92.19 86 TYR A N 1
ATOM 652 C CA . TYR A 1 86 ? -6.930 5.707 0.942 1.00 92.19 86 TYR A CA 1
ATOM 653 C C . TYR A 1 86 ? -6.591 5.286 2.370 1.00 92.19 86 TYR A C 1
ATOM 655 O O . TYR A 1 86 ? -7.444 5.436 3.245 1.00 92.19 86 TYR A O 1
ATOM 663 N N . ILE A 1 87 ? -5.358 4.841 2.629 1.00 92.06 87 ILE A N 1
ATOM 664 C CA . ILE A 1 87 ? -4.906 4.486 3.981 1.00 92.06 87 ILE A CA 1
ATOM 665 C C . ILE A 1 87 ? -5.035 5.692 4.911 1.00 92.06 87 ILE A C 1
ATOM 667 O O . ILE A 1 87 ? -5.713 5.611 5.932 1.00 92.06 87 ILE A O 1
ATOM 671 N N . ILE A 1 88 ? -4.474 6.841 4.521 1.00 92.00 88 ILE A N 1
ATOM 672 C CA . ILE A 1 88 ? -4.515 8.065 5.331 1.00 92.00 88 ILE A CA 1
ATOM 673 C C . ILE A 1 88 ? -5.960 8.495 5.595 1.00 92.00 88 ILE A C 1
ATOM 675 O O . ILE A 1 88 ? -6.331 8.731 6.743 1.00 92.00 88 ILE A O 1
ATOM 679 N N . LYS A 1 89 ? -6.795 8.566 4.551 1.00 90.50 89 LYS A N 1
ATOM 680 C CA . LYS A 1 89 ? -8.186 9.020 4.674 1.00 90.50 89 LYS A CA 1
ATOM 681 C C . LYS A 1 89 ? -9.013 8.095 5.569 1.00 90.50 89 LYS A C 1
ATOM 683 O O . LYS A 1 89 ? -9.828 8.576 6.355 1.00 90.50 89 LYS A O 1
ATOM 688 N N . THR A 1 90 ? -8.814 6.784 5.458 1.00 88.12 90 THR A N 1
ATOM 689 C CA . THR A 1 90 ? -9.548 5.798 6.265 1.00 88.12 90 THR A CA 1
ATOM 690 C C . THR A 1 90 ? -9.100 5.868 7.725 1.00 88.12 90 THR A C 1
ATOM 692 O O . THR A 1 90 ? -9.948 5.976 8.608 1.00 88.12 90 THR A O 1
ATOM 695 N N . SER A 1 91 ? -7.792 5.951 7.987 1.00 84.94 91 SER A N 1
ATOM 696 C CA . SER A 1 91 ? -7.253 6.139 9.340 1.00 84.94 91 SER A CA 1
ATOM 697 C C . SER A 1 91 ? -7.738 7.440 9.986 1.00 84.94 91 SER A C 1
ATOM 699 O O . SER A 1 91 ? -8.211 7.429 11.119 1.00 84.94 91 SER A O 1
ATOM 701 N N . GLN A 1 92 ? -7.717 8.559 9.254 1.00 86.38 92 GLN A N 1
ATOM 702 C CA . GLN A 1 92 ? -8.228 9.845 9.745 1.00 86.38 92 GLN A CA 1
ATOM 703 C C . GLN A 1 92 ? -9.720 9.788 10.088 1.00 86.38 92 GLN A C 1
ATOM 705 O O . GLN A 1 92 ? -10.131 10.337 11.107 1.00 86.38 92 GLN A O 1
ATOM 710 N N . LYS A 1 93 ? -10.538 9.105 9.274 1.00 83.00 93 LYS A N 1
ATOM 711 C CA . LYS A 1 93 ? -11.977 8.931 9.534 1.00 83.00 93 LYS A CA 1
ATOM 712 C C . LYS A 1 93 ? -12.238 8.163 10.834 1.00 83.00 93 LYS A C 1
ATOM 714 O O . LYS A 1 93 ? -13.248 8.404 11.498 1.00 83.00 93 LYS A O 1
ATOM 719 N N . ILE A 1 94 ? -11.363 7.230 11.203 1.00 77.94 94 ILE A N 1
ATOM 720 C CA . ILE A 1 94 ? -11.475 6.508 12.474 1.00 77.94 94 ILE A CA 1
ATOM 721 C C . ILE A 1 94 ? -11.112 7.430 13.635 1.00 77.94 94 ILE A C 1
ATOM 723 O O . ILE A 1 94 ? -11.924 7.585 14.546 1.00 77.94 94 ILE A O 1
ATOM 727 N N . THR A 1 95 ? -9.964 8.105 13.565 1.00 77.50 95 THR A N 1
ATOM 728 C CA . THR A 1 95 ? -9.482 8.977 14.646 1.00 77.50 95 THR A CA 1
ATOM 729 C C . THR A 1 95 ? -10.385 10.191 14.882 1.00 77.50 95 THR A C 1
ATOM 731 O O . THR A 1 95 ? -10.673 10.528 16.027 1.00 77.50 95 THR A O 1
ATOM 734 N N . ALA A 1 96 ? -10.873 10.841 13.820 1.00 77.19 96 ALA A N 1
ATOM 735 C CA . ALA A 1 96 ? -11.721 12.030 13.935 1.00 77.19 96 ALA A CA 1
ATOM 736 C C . ALA A 1 96 ? -13.096 11.722 14.550 1.00 77.19 96 ALA A C 1
ATOM 738 O O . ALA A 1 96 ? -13.599 12.507 15.348 1.00 77.19 96 ALA A O 1
ATOM 739 N N . ARG A 1 97 ? -13.693 10.567 14.219 1.00 68.25 97 ARG A N 1
ATOM 740 C CA . ARG A 1 97 ? -14.990 10.158 14.782 1.00 68.25 97 ARG A CA 1
ATOM 741 C C . ARG A 1 97 ? -14.893 9.913 16.290 1.00 68.25 97 ARG A C 1
ATOM 743 O O . ARG A 1 97 ? -15.757 10.373 17.021 1.00 68.25 97 ARG A O 1
ATOM 750 N N . PHE A 1 98 ? -13.804 9.285 16.738 1.00 64.69 98 PHE A N 1
ATOM 751 C CA . PHE A 1 98 ? -13.526 9.084 18.162 1.00 64.69 98 PHE A CA 1
ATOM 752 C C . PHE A 1 98 ? -13.318 10.407 18.916 1.00 64.69 98 PHE A C 1
ATOM 754 O O . PHE A 1 98 ? -13.808 10.572 20.029 1.00 64.69 98 PHE A O 1
ATOM 761 N N . GLY A 1 99 ? -12.612 11.367 18.304 1.00 63.41 99 GLY A N 1
ATOM 762 C CA . GLY A 1 99 ? -12.411 12.696 18.888 1.00 63.41 99 GLY A CA 1
ATOM 763 C C . GLY A 1 99 ? -13.724 13.443 19.141 1.00 63.41 99 GLY A C 1
ATOM 764 O O . GLY A 1 99 ? -13.881 14.029 20.206 1.00 63.41 99 GLY A O 1
ATOM 765 N N . ASN A 1 100 ? -14.676 13.367 18.206 1.00 62.22 100 ASN A N 1
ATOM 766 C CA . ASN A 1 100 ? -16.000 13.976 18.365 1.00 62.22 100 ASN A CA 1
ATOM 767 C C . ASN A 1 100 ? -16.864 13.251 19.410 1.00 62.22 100 ASN A C 1
ATOM 769 O O . ASN A 1 100 ? -17.439 13.905 20.270 1.00 62.22 100 ASN A O 1
ATOM 773 N N . GLU A 1 101 ? -16.897 11.911 19.399 1.00 58.56 101 GLU A N 1
ATOM 774 C CA . GLU A 1 101 ? -17.642 11.118 20.397 1.00 58.56 101 GLU A CA 1
ATOM 775 C C . GLU A 1 101 ? -17.196 11.390 21.838 1.00 58.56 101 GLU A C 1
ATOM 777 O O . GLU A 1 101 ? -17.982 11.232 22.769 1.00 58.56 101 GLU A O 1
ATOM 782 N N . LYS A 1 102 ? -15.938 11.783 22.046 1.00 58.00 102 LYS A N 1
ATOM 783 C CA . LYS A 1 102 ? -15.424 12.095 23.379 1.00 58.00 102 LYS A CA 1
ATOM 784 C C . LYS A 1 102 ? -15.874 13.470 23.888 1.00 58.00 102 LYS A C 1
ATOM 786 O O . LYS A 1 102 ? -16.035 13.617 25.090 1.00 58.00 102 LYS A O 1
ATOM 791 N N . ILE A 1 103 ? -16.072 14.441 22.992 1.00 59.97 103 ILE A N 1
ATOM 792 C CA . ILE A 1 103 ? -16.507 15.809 23.325 1.00 59.97 1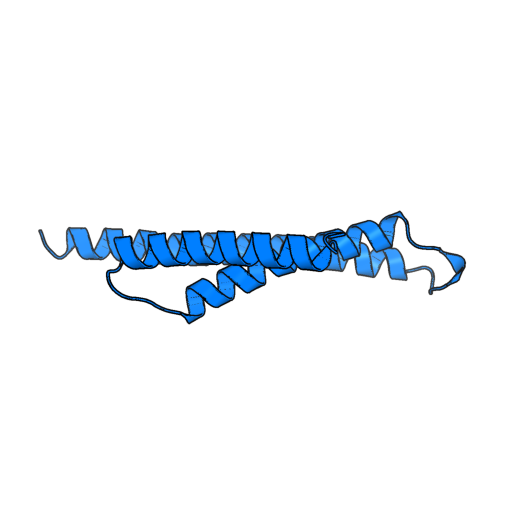03 ILE A CA 1
ATOM 793 C C . ILE A 1 103 ? -18.015 15.847 23.607 1.00 59.97 103 ILE A C 1
ATOM 795 O O . ILE A 1 103 ? -18.446 16.571 24.491 1.00 59.97 103 ILE A O 1
ATOM 799 N N . ASP A 1 104 ? -18.810 15.042 22.897 1.00 58.03 104 ASP A N 1
ATOM 800 C CA . ASP A 1 104 ? -20.271 15.007 23.070 1.00 58.03 104 ASP A CA 1
ATOM 801 C C . ASP A 1 104 ? -20.725 14.242 24.338 1.00 58.03 104 ASP A C 1
ATOM 803 O O . ASP A 1 104 ? -21.902 14.285 24.695 1.00 58.03 104 ASP A O 1
ATOM 807 N N . ASN A 1 105 ? -19.812 13.523 25.007 1.00 55.69 105 ASN A N 1
ATOM 808 C CA . ASN A 1 105 ? -20.077 12.720 26.209 1.00 55.69 105 ASN A CA 1
ATOM 809 C C . ASN A 1 105 ? -19.481 13.316 27.510 1.00 55.69 105 ASN A C 1
ATOM 811 O O . ASN A 1 105 ? -19.545 12.651 28.549 1.00 55.69 105 ASN A O 1
ATOM 815 N N . GLU A 1 106 ? -18.900 14.522 27.465 1.00 49.00 106 GLU A N 1
ATOM 816 C CA . GLU A 1 106 ? -18.493 15.333 28.636 1.00 49.00 106 GLU A CA 1
ATOM 817 C C . GLU A 1 106 ? -19.480 16.484 28.878 1.00 49.00 106 GLU A C 1
ATOM 819 O O . GLU A 1 106 ? -19.751 16.771 30.069 1.00 49.00 106 GLU A O 1
#

pLDDT: mean 84.96, std 11.09, range [49.0, 97.31]

Sequence (106 aa):
MSFDPTTIVIVAALIGAGIFFFVEFILRKDIEVINSAIIFLAIYAISQGYLLIETALSGDPDNLPKAWRGYLGLAGVIVIGLSLRYIIKTSQKITARFGNEKIDNE

Radius of gyration: 18.19 Å; chains: 1; bounding box: 34×39×57 Å